Protein AF-A0A2C9UV50-F1 (afdb_monomer_lite)

Radius of gyration: 27.54 Å; chains: 1; bounding box: 78×29×67 Å

Organism: Manihot esculenta (NCBI:txid3983)

Foldseek 3Di:
DDDDDPVNVVVVVVVVVVVVVVVVVVVVVVVVVVVVVVCVVVPDDPVNVVVVVVCVVVPVPDDDPDPDDPCPPVDDPDDDD

pLDDT: mean 77.43, std 11.0, range [55.12, 95.25]

Structure (mmCIF, N/CA/C/O backbone):
data_AF-A0A2C9UV50-F1
#
_entry.id   AF-A0A2C9UV50-F1
#
loop_
_atom_site.group_PDB
_atom_site.id
_atom_site.type_symbol
_atom_site.label_atom_id
_atom_site.label_alt_id
_atom_site.label_comp_id
_atom_site.label_asym_id
_atom_site.label_entity_id
_atom_site.label_seq_id
_atom_site.pdbx_PDB_ins_code
_atom_site.Cartn_x
_atom_site.Cartn_y
_atom_site.Cartn_z
_atom_site.occupancy
_atom_site.B_iso_or_equiv
_atom_site.auth_seq_id
_atom_site.auth_comp_id
_atom_site.auth_asym_id
_atom_site.auth_atom_id
_atom_site.pdbx_PDB_model_num
ATOM 1 N N . MET A 1 1 ? -29.379 11.477 34.568 1.00 55.25 1 MET A N 1
ATOM 2 C CA . MET A 1 1 ? -28.189 11.103 33.769 1.00 55.25 1 MET A CA 1
ATOM 3 C C . MET A 1 1 ? -27.379 10.058 34.527 1.00 55.25 1 MET A C 1
ATOM 5 O O . MET A 1 1 ? -26.716 10.409 35.494 1.00 55.25 1 MET A O 1
ATOM 9 N N . GLY A 1 2 ? -27.463 8.782 34.146 1.00 75.50 2 GLY A N 1
ATOM 10 C CA . GLY A 1 2 ? -26.601 7.742 34.719 1.00 75.50 2 GLY A CA 1
ATOM 11 C C . GLY A 1 2 ? -25.188 7.858 34.149 1.00 75.50 2 GLY A C 1
ATOM 12 O O . GLY A 1 2 ? -25.034 7.983 32.935 1.00 75.50 2 GLY A O 1
ATOM 13 N N . LYS A 1 3 ? -24.162 7.859 35.006 1.00 79.56 3 LYS A N 1
ATOM 14 C CA . LYS A 1 3 ? -22.763 7.859 34.558 1.00 79.56 3 LYS A CA 1
ATOM 15 C C . LYS A 1 3 ? -22.484 6.560 33.787 1.00 79.56 3 LYS A C 1
ATOM 17 O O . LYS A 1 3 ? -22.785 5.490 34.319 1.00 79.56 3 LYS A O 1
ATOM 22 N N . PRO A 1 4 ? -21.933 6.628 32.565 1.00 74.69 4 PRO A N 1
ATOM 23 C CA . PRO A 1 4 ? -21.632 5.431 31.795 1.00 74.69 4 PRO A CA 1
ATOM 24 C C . PRO A 1 4 ? -20.570 4.605 32.523 1.00 74.69 4 PRO A C 1
ATOM 26 O O .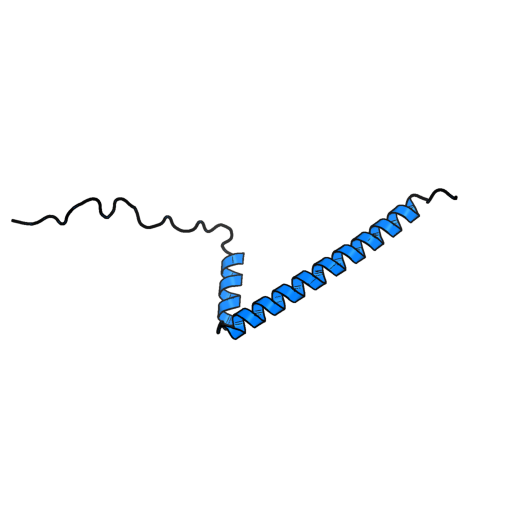 PRO A 1 4 ? -19.572 5.138 33.011 1.00 74.69 4 PRO A O 1
ATOM 29 N N . SER A 1 5 ? -20.790 3.294 32.607 1.00 89.19 5 SER A N 1
ATOM 30 C CA . SER A 1 5 ? -19.801 2.380 33.178 1.00 89.19 5 SER A CA 1
ATOM 31 C C . SER A 1 5 ? -18.575 2.285 32.262 1.00 89.19 5 SER A C 1
ATOM 33 O O . SER A 1 5 ? -18.699 2.370 31.039 1.00 89.19 5 SER A O 1
ATOM 35 N N . GLY A 1 6 ? -17.383 2.056 32.824 1.00 88.25 6 GLY A N 1
ATOM 36 C CA . GLY A 1 6 ? -16.149 1.943 32.028 1.00 88.25 6 GLY A CA 1
ATOM 37 C C . GLY A 1 6 ? -16.227 0.873 30.930 1.00 88.25 6 GLY A C 1
ATOM 38 O O . GLY A 1 6 ? -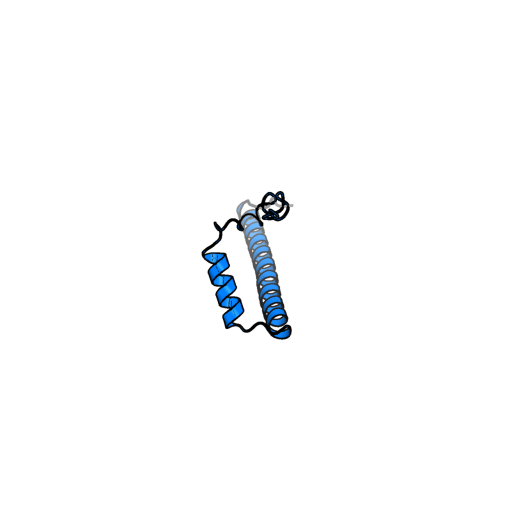15.671 1.045 29.849 1.00 88.25 6 GLY A O 1
ATOM 39 N N . LYS A 1 7 ? -17.014 -0.188 31.156 1.00 89.88 7 LYS A N 1
ATOM 40 C CA . LYS A 1 7 ? -17.294 -1.230 30.158 1.00 89.88 7 LYS A CA 1
ATOM 41 C C . LYS A 1 7 ? -18.094 -0.693 28.966 1.00 89.88 7 LYS A C 1
ATOM 43 O O . LYS A 1 7 ? -17.776 -1.025 27.832 1.00 89.88 7 LYS A O 1
ATOM 48 N N . GLN A 1 8 ? -19.094 0.160 29.201 1.00 88.12 8 GLN A N 1
ATOM 49 C CA . GLN A 1 8 ? -19.872 0.782 28.121 1.00 88.12 8 GLN A CA 1
ATOM 50 C C . GLN A 1 8 ? -19.011 1.720 27.275 1.00 88.12 8 GLN A C 1
ATOM 52 O O . GLN A 1 8 ? -19.103 1.688 26.051 1.00 88.12 8 GLN A O 1
ATOM 57 N N . VAL A 1 9 ? -18.139 2.506 27.913 1.00 93.38 9 VAL A N 1
ATOM 58 C CA . VAL A 1 9 ? -17.198 3.381 27.197 1.00 93.38 9 VAL A CA 1
ATOM 59 C C . VAL A 1 9 ? -16.244 2.554 26.332 1.00 93.38 9 VAL A C 1
ATOM 61 O O . VAL A 1 9 ? -16.041 2.883 25.166 1.00 93.38 9 VAL A O 1
ATOM 64 N N . LEU A 1 10 ? -15.727 1.440 26.862 1.00 94.44 10 LEU A N 1
ATOM 65 C CA . LEU A 1 10 ? -14.845 0.540 26.119 1.00 94.44 10 LEU A CA 1
ATOM 66 C C . LEU A 1 10 ? -15.543 -0.087 24.904 1.00 94.44 10 LEU A C 1
ATOM 68 O O . LEU A 1 10 ? -14.967 -0.116 23.823 1.00 94.44 10 LEU A O 1
ATOM 72 N N . VAL A 1 11 ? -16.786 -0.555 25.055 1.00 94.62 11 VAL A N 1
ATOM 73 C CA . VAL A 1 11 ? -17.554 -1.142 23.943 1.00 94.62 11 VAL A CA 1
ATOM 74 C C . VAL A 1 11 ? -17.795 -0.113 22.840 1.00 94.62 11 VAL A C 1
ATOM 76 O O . VAL A 1 11 ? -17.559 -0.409 21.672 1.00 94.62 11 VAL A O 1
ATOM 79 N N . VAL A 1 12 ? -18.202 1.110 23.191 1.00 94.62 12 VAL A N 1
ATOM 80 C CA . VAL A 1 12 ? -18.418 2.182 22.205 1.00 94.62 12 VAL A CA 1
ATOM 81 C C . VAL A 1 12 ? -17.115 2.547 21.494 1.00 94.62 12 VAL A C 1
ATOM 83 O O . VAL A 1 12 ? -17.107 2.709 20.275 1.00 94.62 12 VAL A O 1
ATOM 86 N N . PHE A 1 13 ? -16.004 2.620 22.229 1.00 94.62 13 PHE A N 1
ATOM 87 C CA . PHE A 1 13 ? -14.687 2.880 21.656 1.00 94.62 13 PHE A CA 1
ATOM 88 C C . PHE A 1 13 ? -14.252 1.776 20.680 1.00 94.62 13 PHE A C 1
ATOM 90 O O . PHE A 1 13 ? -13.824 2.076 19.568 1.00 94.62 13 PHE A O 1
ATOM 97 N N . MET A 1 14 ? -14.432 0.503 21.046 1.00 95.06 14 MET A N 1
ATOM 98 C CA . MET A 1 14 ? -14.112 -0.630 20.172 1.00 95.06 14 MET A CA 1
ATOM 99 C C . MET A 1 14 ? -14.963 -0.632 18.900 1.00 95.06 14 MET A C 1
ATOM 101 O O . MET A 1 14 ? -14.431 -0.811 17.808 1.00 95.06 14 MET A O 1
ATOM 105 N N . VAL A 1 15 ? -16.267 -0.364 19.008 1.00 95.25 15 VAL A N 1
ATOM 106 C CA . VAL A 1 15 ? -17.154 -0.247 17.839 1.00 95.25 15 VAL A CA 1
ATOM 107 C C . VAL A 1 15 ? -16.724 0.913 16.936 1.00 95.25 15 VAL A C 1
ATOM 109 O O . VAL A 1 15 ? -16.663 0.749 15.718 1.00 95.25 15 VAL A O 1
ATOM 112 N N . ALA A 1 16 ? -16.363 2.063 17.510 1.00 93.75 16 ALA A N 1
ATOM 113 C CA . ALA A 1 16 ? -15.869 3.206 16.746 1.00 93.75 16 ALA A CA 1
ATOM 114 C C . ALA A 1 16 ? -14.562 2.885 16.000 1.00 93.75 16 ALA A C 1
ATOM 116 O O . ALA A 1 16 ? -14.429 3.24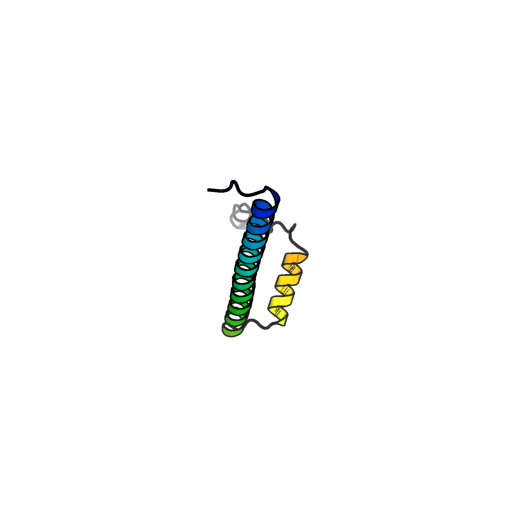3 14.828 1.00 93.75 16 ALA A O 1
ATOM 117 N N . LEU A 1 17 ? -13.628 2.168 16.638 1.00 91.19 17 LEU A N 1
ATOM 118 C CA . LEU A 1 17 ? -12.391 1.717 15.996 1.00 91.19 17 LEU A CA 1
ATOM 119 C C . LEU A 1 17 ? -12.655 0.725 14.860 1.00 91.19 17 LEU A C 1
ATOM 121 O O . LEU A 1 17 ? -12.083 0.882 13.786 1.00 91.19 17 LEU A O 1
ATOM 125 N N . ILE A 1 18 ? -13.552 -0.247 15.050 1.00 89.19 18 ILE A N 1
ATOM 126 C CA . ILE A 1 18 ? -13.917 -1.209 13.997 1.00 89.19 18 ILE A CA 1
ATOM 127 C C . ILE A 1 18 ? -14.505 -0.477 12.781 1.00 89.19 18 ILE A C 1
ATOM 129 O O . ILE A 1 18 ? -14.087 -0.721 11.650 1.00 89.19 18 ILE A O 1
ATOM 133 N N . ILE A 1 19 ? -15.421 0.474 12.998 1.00 88.56 19 ILE A N 1
ATOM 134 C CA . ILE A 1 19 ? -16.003 1.292 11.920 1.00 88.56 19 ILE A CA 1
ATOM 135 C C . ILE A 1 19 ? -14.922 2.122 11.210 1.00 88.56 19 ILE A C 1
ATOM 137 O O . ILE A 1 19 ? -14.954 2.270 9.985 1.00 88.56 19 ILE A O 1
ATOM 141 N N . LEU A 1 20 ? -13.960 2.667 11.961 1.00 85.25 20 LEU A N 1
ATOM 142 C CA . LEU A 1 20 ? -12.860 3.458 11.414 1.00 85.25 20 LEU A CA 1
ATOM 143 C C . LEU A 1 20 ? -11.929 2.613 10.533 1.00 85.25 20 LEU A C 1
ATOM 145 O O . LEU A 1 20 ? -11.595 3.042 9.428 1.00 85.25 20 LEU A O 1
ATOM 149 N N . VAL A 1 21 ? -11.562 1.412 10.987 1.00 81.06 21 VAL A N 1
ATOM 150 C CA . VAL A 1 21 ? -10.714 0.468 10.241 1.00 81.06 21 VAL A CA 1
ATOM 151 C C . VAL A 1 21 ? -11.427 -0.034 8.982 1.00 81.06 21 VAL A C 1
ATOM 153 O O . VAL A 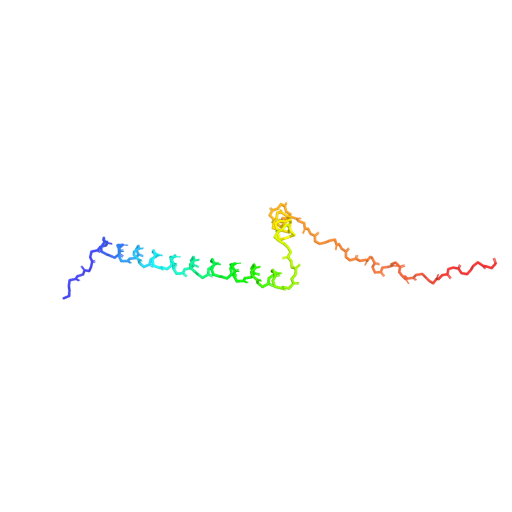1 21 ? -10.866 0.009 7.893 1.00 81.06 21 VAL A O 1
ATOM 156 N N . MET A 1 22 ? -12.710 -0.394 9.059 1.00 77.38 22 MET A N 1
ATOM 157 C CA . MET A 1 22 ? -13.446 -0.818 7.859 1.00 77.38 22 MET A CA 1
ATOM 158 C C . MET A 1 22 ? -13.588 0.300 6.813 1.00 77.38 22 MET A C 1
ATOM 160 O O . MET A 1 22 ? -13.578 0.046 5.607 1.00 77.38 22 MET A O 1
ATOM 164 N N . ARG A 1 23 ? -13.671 1.565 7.247 1.00 72.44 23 ARG A N 1
ATOM 165 C CA . ARG A 1 23 ? -13.655 2.722 6.337 1.00 72.44 23 ARG A CA 1
ATOM 166 C C . ARG A 1 23 ? -12.283 2.986 5.715 1.00 72.44 23 ARG A C 1
ATOM 168 O O . ARG A 1 23 ? -12.248 3.519 4.602 1.00 72.44 23 ARG A O 1
ATOM 175 N N . SER A 1 24 ? -11.181 2.665 6.397 1.00 62.28 24 SER A N 1
ATOM 176 C CA . SER A 1 24 ? -9.834 2.847 5.843 1.00 62.28 24 SER A CA 1
ATOM 177 C C . SER A 1 24 ? -9.526 1.786 4.783 1.00 62.28 24 SER A C 1
ATOM 179 O O . SER A 1 24 ? -9.075 2.135 3.691 1.00 62.28 24 SER A O 1
ATOM 181 N N . GLU A 1 25 ? -9.881 0.525 5.028 1.00 58.03 25 GLU A N 1
ATOM 182 C CA . GLU A 1 25 ? -9.621 -0.579 4.096 1.00 58.03 25 GLU A CA 1
ATOM 183 C C . GLU A 1 25 ? -10.408 -0.455 2.782 1.00 58.03 25 GLU A C 1
ATOM 185 O O . GLU A 1 25 ? -9.856 -0.683 1.701 1.00 58.03 25 GLU A O 1
ATOM 190 N N . ALA A 1 26 ? -11.667 -0.001 2.843 1.00 55.62 26 ALA A N 1
ATOM 191 C CA . ALA A 1 26 ? -12.511 0.195 1.659 1.00 55.62 26 ALA A CA 1
ATOM 192 C C . ALA A 1 26 ? -12.001 1.302 0.714 1.00 55.62 26 ALA A C 1
ATOM 194 O O . ALA A 1 26 ? -12.301 1.292 -0.482 1.00 55.62 26 ALA A O 1
ATOM 195 N N . LYS A 1 27 ? -11.237 2.273 1.234 1.00 55.12 27 LYS A N 1
ATOM 196 C CA . LYS A 1 27 ? -10.583 3.310 0.420 1.00 55.12 27 LYS A CA 1
ATOM 197 C C . LYS A 1 27 ? -9.252 2.832 -0.153 1.00 55.12 27 LYS A C 1
ATOM 199 O O . LYS A 1 27 ? -8.965 3.119 -1.311 1.00 55.12 27 LYS A O 1
ATOM 204 N N . VAL A 1 28 ? -8.465 2.085 0.621 1.00 56.50 28 VAL A N 1
ATOM 205 C CA . VAL A 1 28 ? -7.163 1.563 0.175 1.00 56.50 28 VAL A CA 1
ATOM 206 C C . VAL A 1 28 ? -7.335 0.574 -0.982 1.00 56.50 28 VAL A C 1
ATOM 208 O O . VAL A 1 28 ? -6.711 0.746 -2.027 1.00 56.50 28 VAL A O 1
ATOM 211 N N . THR A 1 29 ? -8.257 -0.385 -0.860 1.00 59.66 29 THR A N 1
ATOM 212 C CA . THR A 1 29 ? -8.524 -1.379 -1.919 1.00 59.66 29 THR A CA 1
ATOM 213 C C . THR A 1 29 ? -9.104 -0.760 -3.192 1.00 59.66 29 THR A C 1
ATOM 215 O O . THR A 1 29 ? -8.692 -1.121 -4.293 1.00 59.66 29 THR A O 1
ATOM 218 N N . ARG A 1 30 ? -10.012 0.220 -3.079 1.00 61.72 30 ARG A N 1
ATOM 219 C CA . ARG A 1 30 ? -10.547 0.946 -4.248 1.00 61.72 30 ARG A CA 1
ATOM 220 C C . ARG A 1 30 ? -9.467 1.700 -5.019 1.00 61.72 30 ARG A C 1
ATOM 222 O O . ARG A 1 30 ? -9.457 1.647 -6.246 1.00 61.72 30 ARG A O 1
ATOM 229 N N . ASN A 1 31 ? -8.564 2.377 -4.316 1.00 66.44 31 ASN A N 1
ATOM 230 C CA . ASN A 1 31 ? -7.506 3.160 -4.949 1.00 66.44 31 ASN A CA 1
ATOM 231 C C . ASN A 1 31 ? -6.448 2.265 -5.609 1.00 66.44 31 ASN A C 1
ATOM 233 O O . ASN A 1 31 ? -5.959 2.604 -6.684 1.00 66.44 31 ASN A O 1
ATOM 237 N N . GLU A 1 32 ? -6.132 1.112 -5.010 1.00 70.75 32 GLU A N 1
ATOM 238 C CA . GLU A 1 32 ? -5.218 0.122 -5.596 1.00 70.75 32 GLU A CA 1
ATOM 239 C C . GLU A 1 32 ? -5.815 -0.537 -6.848 1.00 70.75 32 GLU A C 1
ATOM 241 O O . GLU A 1 32 ? -5.130 -0.695 -7.854 1.00 70.75 32 GLU A O 1
ATOM 246 N N . LEU A 1 33 ? -7.109 -0.869 -6.844 1.00 72.75 33 LEU A N 1
ATOM 247 C CA . LEU A 1 33 ? -7.771 -1.397 -8.041 1.00 72.75 33 LEU A CA 1
ATOM 248 C C . LEU A 1 33 ? -7.853 -0.349 -9.156 1.00 72.75 33 LEU A C 1
ATOM 250 O O . LEU A 1 33 ? -7.604 -0.668 -10.318 1.00 72.75 33 LEU A O 1
ATOM 254 N N . HIS A 1 34 ? -8.163 0.904 -8.815 1.00 79.38 34 HIS A N 1
ATOM 255 C CA . HIS A 1 34 ? -8.243 1.978 -9.799 1.00 79.38 34 HIS A CA 1
ATOM 256 C C . HIS A 1 34 ? -6.877 2.298 -10.415 1.00 79.38 34 HIS A C 1
ATOM 258 O O . HIS A 1 34 ? -6.779 2.423 -11.632 1.00 79.38 34 HIS A O 1
ATOM 264 N N . SER A 1 35 ? -5.808 2.355 -9.617 1.00 78.31 35 SER A N 1
ATOM 265 C CA . SER A 1 35 ? -4.458 2.582 -10.142 1.00 78.31 35 SER A CA 1
ATOM 266 C C . SER A 1 35 ? -4.002 1.440 -11.050 1.00 78.31 35 SER A C 1
ATOM 268 O O . SER A 1 35 ? -3.451 1.703 -12.115 1.00 78.31 35 SER A O 1
ATOM 270 N N . ARG A 1 36 ? -4.304 0.182 -10.697 1.00 80.50 36 ARG A N 1
ATOM 271 C CA . ARG A 1 36 ? -4.047 -0.985 -11.559 1.00 80.50 36 ARG A CA 1
ATOM 272 C C . ARG A 1 36 ? -4.790 -0.904 -12.890 1.00 80.50 36 ARG A C 1
ATOM 274 O O . ARG A 1 36 ? -4.203 -1.223 -13.921 1.00 80.50 36 ARG A O 1
ATOM 281 N N . LEU A 1 37 ? -6.050 -0.468 -12.875 1.00 84.88 37 LEU A N 1
ATOM 282 C CA . LEU A 1 37 ? -6.832 -0.259 -14.095 1.00 84.88 37 LEU A CA 1
ATOM 283 C C . LEU A 1 37 ? -6.252 0.870 -14.952 1.00 84.88 37 LEU A C 1
ATOM 285 O O . LEU A 1 37 ? -6.096 0.679 -16.150 1.00 84.88 37 LEU A O 1
ATOM 289 N N . LEU A 1 38 ? -5.860 1.995 -14.349 1.00 88.31 38 LEU A N 1
ATOM 290 C CA . LEU A 1 38 ? -5.214 3.101 -15.063 1.00 88.31 38 LEU A CA 1
ATOM 291 C C . LEU A 1 38 ? -3.876 2.684 -15.681 1.00 88.31 38 LEU A C 1
ATOM 293 O O . LEU A 1 38 ? -3.614 3.002 -16.833 1.00 88.31 38 LEU A O 1
ATOM 297 N N . LEU A 1 39 ? -3.047 1.940 -14.943 1.00 85.69 39 LEU A N 1
ATOM 298 C CA . LEU A 1 39 ? -1.781 1.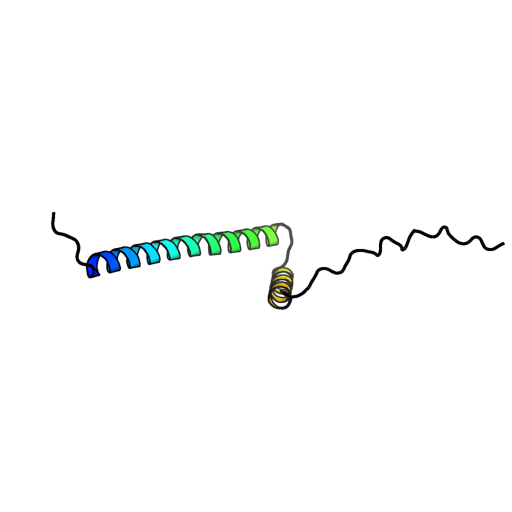385 -15.434 1.00 85.69 39 LEU A CA 1
ATOM 299 C C . LEU A 1 39 ? -2.013 0.458 -16.634 1.00 85.69 39 LEU A C 1
ATOM 301 O O . LEU A 1 39 ? -1.295 0.542 -17.629 1.00 85.69 39 LEU A O 1
ATOM 305 N N . ARG A 1 40 ? -3.044 -0.388 -16.562 1.00 85.31 40 ARG A N 1
ATOM 306 C CA . ARG A 1 40 ? -3.448 -1.262 -17.666 1.00 85.31 40 ARG A CA 1
ATOM 307 C C . ARG A 1 40 ? -3.928 -0.464 -18.881 1.00 85.31 40 ARG A C 1
ATOM 309 O O . ARG A 1 40 ? -3.523 -0.788 -19.993 1.00 85.31 40 ARG A O 1
ATOM 316 N N . GLU A 1 41 ? -4.728 0.579 -18.665 1.00 89.19 41 GLU A N 1
ATOM 317 C CA . GLU A 1 41 ? -5.241 1.475 -19.712 1.00 89.19 41 GLU A CA 1
ATOM 318 C C . GLU A 1 41 ? -4.105 2.171 -20.476 1.00 89.19 41 GLU A C 1
ATOM 320 O O . GLU A 1 41 ? -4.108 2.209 -21.701 1.00 89.19 41 GLU A O 1
ATOM 325 N N . ILE A 1 42 ? -3.068 2.642 -19.774 1.00 90.06 42 ILE A N 1
ATOM 326 C CA . ILE A 1 42 ? -1.890 3.277 -20.396 1.00 90.06 42 ILE A CA 1
ATOM 327 C C . ILE A 1 42 ? -0.872 2.265 -20.963 1.00 90.06 42 ILE A C 1
ATOM 329 O O . ILE A 1 42 ? 0.232 2.650 -21.351 1.00 90.06 42 ILE A O 1
ATOM 333 N N . GLY A 1 43 ? -1.213 0.972 -21.004 1.00 86.56 43 GLY A N 1
ATOM 334 C CA . GLY A 1 43 ? -0.421 -0.069 -21.664 1.00 86.56 43 GLY A CA 1
ATOM 335 C C . GLY A 1 43 ? 0.569 -0.835 -20.778 1.00 86.56 43 GLY A C 1
ATOM 336 O O . GLY A 1 43 ? 1.409 -1.567 -21.304 1.00 86.56 43 GLY A O 1
ATOM 337 N N . TYR A 1 44 ? 0.503 -0.723 -19.445 1.00 85.62 44 TYR A N 1
ATOM 338 C CA . TYR A 1 44 ? 1.276 -1.607 -18.563 1.00 85.62 44 TYR A CA 1
ATOM 339 C C . TYR A 1 44 ? 0.604 -2.977 -18.429 1.00 85.62 44 TYR A C 1
ATOM 341 O O . TYR A 1 44 ? -0.531 -3.107 -17.977 1.00 85.62 44 TYR A O 1
ATOM 349 N N . THR A 1 45 ? 1.344 -4.033 -18.762 1.00 87.25 45 THR A N 1
ATOM 350 C CA . THR A 1 45 ? 0.927 -5.421 -18.530 1.00 87.25 45 THR A CA 1
ATOM 351 C C . THR A 1 45 ? 1.066 -5.797 -17.053 1.00 87.25 45 THR A C 1
ATOM 353 O O . THR A 1 45 ? 1.959 -5.309 -16.357 1.00 87.25 45 THR A O 1
ATOM 356 N N . GLU A 1 46 ? 0.234 -6.725 -16.576 1.00 82.69 46 GLU A N 1
ATOM 357 C CA . GLU A 1 46 ? 0.277 -7.203 -15.185 1.00 82.69 46 GLU A CA 1
ATOM 358 C C . GLU A 1 46 ? 1.644 -7.773 -14.781 1.00 82.69 46 GLU A C 1
ATOM 360 O O . GLU A 1 46 ? 2.102 -7.525 -13.670 1.00 82.69 46 GLU A O 1
ATOM 365 N N . SER A 1 47 ? 2.346 -8.441 -15.700 1.00 82.88 47 SER A N 1
ATOM 366 C CA . SER A 1 47 ? 3.702 -8.963 -15.475 1.00 82.88 47 SER A CA 1
ATOM 367 C C . SER A 1 47 ? 4.718 -7.867 -15.141 1.00 82.88 47 SER A C 1
ATOM 369 O O . SER A 1 47 ? 5.563 -8.039 -14.264 1.00 82.88 47 SER A O 1
ATOM 371 N N . LYS A 1 48 ? 4.616 -6.712 -15.807 1.00 83.62 48 LYS A N 1
ATOM 372 C CA . LYS A 1 48 ? 5.494 -5.560 -15.580 1.00 83.62 48 LYS A CA 1
ATOM 373 C C . LYS A 1 48 ? 5.193 -4.914 -14.229 1.00 83.62 48 LYS A C 1
ATOM 375 O O . LYS A 1 48 ? 6.112 -4.524 -13.515 1.00 83.62 48 LYS A O 1
ATOM 380 N N . LEU A 1 49 ? 3.916 -4.844 -13.856 1.00 83.00 49 LEU A N 1
ATOM 381 C CA . LEU A 1 49 ? 3.510 -4.311 -12.560 1.00 83.00 49 LEU A CA 1
ATOM 382 C C . LEU A 1 49 ? 4.003 -5.187 -11.401 1.00 83.00 49 LEU A C 1
ATOM 384 O O . LEU A 1 49 ? 4.529 -4.657 -10.423 1.00 83.00 49 LEU A O 1
ATOM 388 N N . GLU A 1 50 ? 3.893 -6.511 -11.531 1.00 83.75 50 GLU A N 1
ATOM 389 C CA . GLU A 1 50 ? 4.369 -7.447 -10.508 1.00 83.75 50 GLU A CA 1
ATOM 390 C C . GLU A 1 50 ? 5.896 -7.411 -10.376 1.00 83.75 50 GLU A C 1
ATOM 392 O O . GLU A 1 50 ? 6.420 -7.355 -9.265 1.00 83.75 50 GLU A O 1
ATOM 397 N N . TYR A 1 51 ? 6.616 -7.314 -11.498 1.00 83.75 51 TYR A N 1
ATOM 398 C CA . TYR A 1 51 ? 8.067 -7.121 -11.502 1.00 83.75 51 TYR A CA 1
ATOM 399 C C . TYR A 1 51 ? 8.489 -5.871 -10.712 1.00 83.75 51 TYR A C 1
ATOM 401 O O . TYR A 1 51 ? 9.368 -5.942 -9.850 1.00 83.75 51 TYR A O 1
ATOM 409 N N . HIS A 1 52 ? 7.828 -4.730 -10.940 1.00 77.88 52 HIS A N 1
ATOM 410 C CA . HIS A 1 52 ? 8.108 -3.501 -10.192 1.00 77.88 52 HIS A CA 1
ATOM 411 C C . HIS A 1 52 ? 7.721 -3.609 -8.711 1.00 77.88 52 HIS A C 1
ATOM 413 O O . HIS A 1 52 ? 8.468 -3.130 -7.856 1.00 77.88 52 HIS A O 1
ATOM 419 N N . ARG A 1 53 ? 6.601 -4.270 -8.385 1.00 81.31 53 ARG A N 1
ATOM 420 C CA . ARG A 1 53 ? 6.167 -4.516 -6.999 1.00 81.31 53 ARG A CA 1
ATOM 421 C C . ARG A 1 53 ? 7.182 -5.372 -6.243 1.00 81.31 53 ARG A C 1
ATOM 423 O O . ARG A 1 53 ? 7.530 -5.054 -5.106 1.00 81.31 53 ARG A O 1
ATOM 430 N N . GLN A 1 54 ? 7.681 -6.429 -6.878 1.00 80.62 54 GLN A N 1
ATOM 431 C CA . GLN A 1 54 ? 8.663 -7.338 -6.298 1.00 80.62 54 GLN A CA 1
ATOM 432 C C . GLN A 1 54 ? 10.016 -6.651 -6.093 1.00 80.62 54 GLN A C 1
ATOM 434 O O . GLN A 1 54 ? 10.599 -6.773 -5.016 1.00 80.62 54 GLN A O 1
ATOM 439 N N . ILE A 1 55 ? 10.466 -5.851 -7.066 1.00 78.38 55 ILE A N 1
ATOM 440 C CA . ILE A 1 55 ? 11.660 -5.010 -6.928 1.00 78.38 55 ILE A CA 1
ATOM 441 C C . ILE A 1 55 ? 11.500 -4.020 -5.785 1.00 78.38 55 ILE A C 1
ATOM 443 O O . ILE A 1 55 ? 12.400 -3.930 -4.964 1.00 78.38 55 ILE A O 1
ATOM 447 N N . PHE A 1 56 ? 10.383 -3.301 -5.695 1.00 75.69 56 PHE A N 1
ATOM 448 C CA . PHE A 1 56 ? 10.165 -2.332 -4.621 1.00 75.69 56 PHE A CA 1
ATOM 449 C C . PHE A 1 56 ? 10.178 -2.999 -3.239 1.00 75.69 56 PHE A C 1
ATOM 451 O O . PHE A 1 56 ? 10.780 -2.481 -2.305 1.00 75.69 56 PHE A O 1
ATOM 458 N N . LYS A 1 57 ? 9.577 -4.190 -3.121 1.00 78.00 57 LYS A N 1
ATOM 459 C CA . LYS A 1 57 ? 9.537 -4.956 -1.869 1.00 78.00 57 LYS A CA 1
ATOM 460 C C . LYS A 1 57 ? 10.901 -5.529 -1.466 1.00 78.00 57 LYS A C 1
ATOM 462 O O . LYS A 1 57 ? 11.170 -5.645 -0.278 1.00 78.00 57 LYS A O 1
ATOM 467 N N . GLN A 1 58 ? 11.739 -5.907 -2.432 1.00 73.94 58 GLN A N 1
ATOM 468 C CA . GLN A 1 58 ? 13.082 -6.449 -2.181 1.00 73.94 58 GLN A CA 1
ATOM 469 C C . GLN A 1 58 ? 14.162 -5.370 -2.050 1.00 73.94 58 GLN A C 1
ATOM 471 O O . GLN A 1 58 ? 15.214 -5.633 -1.482 1.00 73.94 58 GLN A O 1
ATOM 476 N N . ASN A 1 59 ? 13.923 -4.174 -2.584 1.00 64.19 59 ASN A N 1
ATOM 477 C CA . ASN A 1 59 ? 14.931 -3.133 -2.728 1.00 64.19 59 ASN A CA 1
ATOM 478 C C . ASN A 1 59 ? 14.595 -1.856 -1.948 1.00 64.19 59 ASN A C 1
ATOM 480 O O . ASN A 1 59 ? 14.950 -0.768 -2.406 1.00 64.19 59 ASN A O 1
ATOM 484 N N . SER A 1 60 ? 13.951 -1.960 -0.779 1.00 64.50 60 SER A N 1
ATOM 485 C CA . SER A 1 60 ? 13.748 -0.791 0.099 1.00 64.50 60 SER A CA 1
ATOM 486 C C . SER A 1 60 ? 15.057 -0.078 0.450 1.00 64.50 60 SER A C 1
ATOM 488 O O . SER A 1 60 ? 15.038 1.105 0.771 1.00 64.50 60 SER A O 1
ATOM 490 N N . ASP A 1 61 ? 16.183 -0.785 0.331 1.00 69.62 61 ASP A N 1
ATOM 491 C CA . ASP A 1 61 ? 17.514 -0.311 0.702 1.00 69.62 61 ASP A CA 1
ATOM 492 C C . ASP A 1 61 ? 18.328 0.190 -0.509 1.00 69.62 61 ASP A C 1
ATOM 494 O O . ASP A 1 61 ? 19.489 0.581 -0.368 1.00 69.62 61 ASP A O 1
ATOM 498 N N . ARG A 1 62 ? 17.756 0.191 -1.727 1.00 65.50 62 ARG A N 1
ATOM 499 C CA . ARG A 1 62 ? 18.452 0.722 -2.911 1.00 65.50 62 ARG A CA 1
ATOM 500 C C . ARG A 1 62 ? 18.421 2.241 -2.909 1.00 65.50 62 ARG A C 1
ATOM 502 O O . ARG A 1 62 ? 17.415 2.865 -3.237 1.00 65.50 62 ARG A O 1
ATOM 509 N N . VAL A 1 63 ? 19.576 2.828 -2.629 1.00 65.00 63 VAL A N 1
ATOM 510 C CA . VAL A 1 63 ? 19.863 4.231 -2.920 1.00 65.00 63 VAL A CA 1
ATOM 511 C C . VAL A 1 63 ? 19.963 4.382 -4.440 1.00 65.00 63 VAL A C 1
ATOM 513 O O . VAL A 1 63 ? 20.635 3.583 -5.099 1.00 65.00 63 VAL A O 1
ATOM 516 N N . SER A 1 64 ? 19.266 5.368 -5.015 1.00 67.88 64 SER A N 1
ATOM 517 C CA . SER A 1 64 ? 19.433 5.701 -6.435 1.00 67.88 64 SER A CA 1
ATOM 518 C C . SER A 1 64 ? 20.922 5.940 -6.700 1.00 67.88 64 SER A C 1
ATOM 520 O O . SER A 1 64 ? 21.551 6.633 -5.894 1.00 67.88 64 SER A O 1
ATOM 522 N N . PRO A 1 65 ? 21.513 5.373 -7.768 1.00 73.81 65 PRO A N 1
ATOM 523 C CA . PRO A 1 65 ? 22.912 5.626 -8.072 1.00 73.81 65 PRO A CA 1
ATOM 524 C C . PRO A 1 65 ? 23.137 7.135 -8.167 1.00 73.81 65 PRO A C 1
ATOM 526 O O . PRO A 1 65 ? 22.265 7.868 -8.649 1.00 73.81 65 PRO A O 1
ATOM 529 N N . GLY A 1 66 ? 24.292 7.588 -7.674 1.00 75.00 66 GLY A N 1
ATOM 530 C CA . GLY A 1 66 ? 24.733 8.957 -7.897 1.00 75.00 66 GLY A CA 1
ATOM 531 C C . GLY A 1 66 ? 24.677 9.239 -9.393 1.00 75.00 66 GLY A C 1
ATOM 532 O O . GLY A 1 66 ? 25.048 8.379 -10.196 1.00 75.00 66 GLY A O 1
ATOM 533 N N . GLY A 1 67 ? 24.131 10.398 -9.764 1.00 78.12 67 GLY A N 1
ATOM 534 C CA . GLY A 1 67 ? 24.099 10.830 -11.156 1.00 78.12 67 GLY A CA 1
ATOM 535 C C . GLY A 1 67 ? 25.501 10.839 -11.784 1.00 78.12 67 GLY A C 1
ATOM 536 O O . GLY A 1 67 ? 26.494 10.631 -11.084 1.00 78.12 67 GLY A O 1
ATOM 537 N N . PRO A 1 68 ? 25.597 11.075 -13.100 1.00 75.50 68 PRO A N 1
ATOM 538 C CA . PRO A 1 68 ? 26.883 11.154 -13.787 1.00 75.50 68 PRO A CA 1
ATOM 539 C C . PRO A 1 68 ? 27.837 12.093 -13.041 1.00 75.50 68 PRO A C 1
ATOM 541 O O . PRO A 1 68 ? 27.409 13.171 -12.627 1.00 75.50 68 PRO A O 1
ATOM 544 N N . ASP A 1 69 ? 29.096 11.680 -12.866 1.00 76.50 69 ASP A N 1
ATOM 545 C CA . ASP A 1 69 ? 30.118 12.511 -12.224 1.00 76.50 69 ASP A CA 1
ATOM 546 C C . ASP A 1 69 ? 30.214 13.866 -12.960 1.00 76.50 69 ASP A C 1
ATOM 548 O O . ASP A 1 69 ? 30.534 13.885 -14.157 1.00 76.50 69 ASP A O 1
ATOM 552 N N . PRO A 1 70 ? 29.911 14.996 -12.286 1.00 74.12 70 PRO A N 1
ATOM 553 C CA . PRO A 1 70 ? 29.947 16.323 -12.892 1.00 74.12 70 PRO A CA 1
ATOM 554 C C . PRO A 1 70 ? 31.316 16.694 -13.474 1.00 74.12 70 PRO A C 1
ATOM 556 O O . PRO A 1 70 ? 31.392 17.543 -14.363 1.00 74.12 70 PRO A O 1
ATOM 559 N N . GLU A 1 71 ? 32.399 16.071 -13.000 1.00 77.31 71 GLU A N 1
ATOM 560 C CA . GLU A 1 71 ? 33.760 16.408 -13.414 1.00 77.31 71 GLU A CA 1
ATOM 561 C C . GLU A 1 71 ? 34.172 15.782 -14.756 1.00 77.31 71 GLU A C 1
ATOM 563 O O . GLU A 1 71 ? 35.168 16.210 -15.349 1.00 77.31 71 GLU A O 1
ATOM 568 N N . HIS A 1 72 ? 33.377 14.860 -15.317 1.00 67.12 72 HIS A N 1
ATOM 569 C CA . HIS A 1 72 ? 33.710 14.149 -16.560 1.00 67.12 72 HIS A CA 1
ATOM 570 C C . HIS A 1 72 ? 33.856 15.040 -17.810 1.00 67.12 72 HIS A C 1
ATOM 572 O O . HIS A 1 72 ? 34.378 14.576 -18.823 1.00 67.12 72 HIS A O 1
ATOM 578 N N . HIS A 1 73 ? 33.415 16.302 -17.772 1.00 64.69 73 HIS A N 1
ATOM 579 C CA . HIS A 1 73 ? 33.465 17.236 -18.909 1.00 64.69 73 HIS A CA 1
ATOM 580 C C . HIS A 1 73 ? 34.433 18.415 -18.693 1.00 64.69 73 HIS A C 1
ATOM 582 O O . HIS A 1 73 ? 34.451 19.357 -19.484 1.00 64.69 73 HIS A O 1
ATOM 588 N N . SER A 1 74 ? 35.250 18.385 -17.637 1.00 66.50 74 SER A N 1
ATOM 589 C CA . SER A 1 74 ? 36.150 19.494 -17.283 1.00 66.50 74 SER A CA 1
ATOM 590 C C . SER A 1 74 ? 37.409 19.592 -18.159 1.00 66.50 74 SER A C 1
ATOM 592 O O . SER A 1 74 ? 38.146 20.579 -18.084 1.00 66.50 74 SER A O 1
ATOM 594 N N . HIS A 1 75 ? 37.658 18.608 -19.028 1.00 71.56 75 HIS A N 1
ATOM 595 C CA . HIS A 1 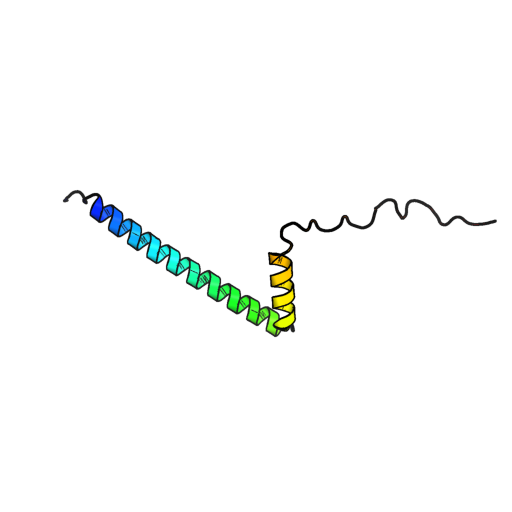75 ? 38.817 18.599 -19.914 1.00 71.56 75 HIS A CA 1
ATOM 596 C C . HIS A 1 75 ? 38.411 18.819 -21.375 1.00 71.56 75 HIS A C 1
ATOM 598 O O . HIS A 1 75 ? 37.672 18.004 -21.934 1.00 71.56 75 HIS A O 1
ATOM 604 N N . PRO A 1 76 ? 38.911 19.883 -22.033 1.00 72.69 76 PRO A N 1
ATOM 605 C CA . PRO A 1 76 ? 38.760 20.008 -23.472 1.00 72.69 76 PRO A CA 1
ATOM 606 C C . PRO A 1 76 ? 39.476 18.835 -24.163 1.00 72.69 76 PRO A C 1
ATOM 608 O O . PRO A 1 76 ? 40.499 18.353 -23.659 1.00 72.69 76 PRO A O 1
ATOM 611 N N . PRO A 1 77 ? 38.966 18.356 -25.311 1.00 73.44 77 PRO A N 1
ATOM 612 C CA . PRO A 1 77 ? 39.597 17.274 -26.050 1.00 73.44 77 PRO A CA 1
ATOM 613 C C . PRO A 1 77 ? 41.055 17.636 -26.337 1.00 73.44 77 PRO A C 1
ATOM 615 O O . PRO A 1 77 ? 41.351 18.664 -26.945 1.00 73.44 77 PRO A O 1
ATOM 618 N N . ARG A 1 78 ? 41.976 16.793 -25.862 1.00 72.81 78 ARG A N 1
ATOM 619 C CA . ARG A 1 78 ? 43.414 16.965 -26.067 1.00 72.81 78 ARG A CA 1
ATOM 620 C C . ARG A 1 78 ? 43.701 16.894 -27.566 1.00 72.81 78 ARG A C 1
ATOM 622 O O . ARG A 1 78 ? 43.743 15.806 -28.136 1.00 72.81 78 ARG A O 1
ATOM 629 N N . THR A 1 79 ? 43.910 18.042 -28.201 1.00 69.62 79 THR A N 1
ATOM 630 C CA . THR A 1 79 ? 44.416 18.115 -29.573 1.00 69.62 79 THR A CA 1
ATOM 631 C C . THR A 1 79 ? 45.829 17.546 -29.583 1.00 69.62 79 THR A C 1
ATOM 633 O O . THR A 1 79 ? 46.733 18.104 -28.958 1.00 69.62 79 THR A O 1
ATOM 636 N N . LYS A 1 80 ? 46.020 16.398 -30.238 1.00 63.22 80 LYS A N 1
ATOM 637 C CA . LYS A 1 80 ? 47.361 15.915 -30.565 1.00 63.22 80 LYS A CA 1
ATOM 638 C C . LYS A 1 80 ? 47.886 16.757 -31.729 1.00 63.22 80 LYS A C 1
ATOM 640 O O . LYS A 1 80 ? 47.228 16.806 -32.765 1.00 63.22 80 LYS A O 1
ATOM 645 N N . ALA A 1 81 ? 49.001 17.446 -31.495 1.00 56.28 81 ALA A N 1
ATOM 646 C CA . ALA A 1 81 ? 49.852 18.000 -32.544 1.00 56.28 81 ALA A CA 1
ATOM 647 C C . ALA A 1 81 ? 50.681 16.880 -33.183 1.00 56.28 81 ALA A C 1
ATOM 649 O O . ALA A 1 81 ? 50.977 15.899 -32.456 1.00 56.28 81 ALA A O 1
#

InterPro domains:
  IPR039617 CLAVATA3/ESR (CLE)-related protein [PTHR36016] (1-80)

Secondary structure (DSSP, 8-state):
-PPPPHHHHHHHHHHHHHHHHHHHHHHHHHHHHHHHHHHHHTT--HHHHHHHHHHHHH-TT-PPPPPSPGGGGSS------

Sequence (81 aa):
MGKPSGKQVLVVFMVALIILVMRSEAKVTRNELHSRLLLREIGYTESKLEYHRQIFKQNSDRVSPGGPDPEHHSHPPRTKA